Protein AF-A0A931HXS0-F1 (afdb_monomer_lite)

Structure (mmCIF, N/CA/C/O backbone):
data_AF-A0A931HXS0-F1
#
_entry.id   AF-A0A931HXS0-F1
#
loop_
_atom_site.group_PDB
_atom_site.id
_atom_site.type_symbol
_atom_site.label_atom_id
_atom_site.label_alt_id
_atom_site.label_comp_id
_atom_site.label_asym_id
_atom_site.label_entity_id
_atom_site.label_seq_id
_atom_site.pdbx_PDB_ins_code
_atom_site.Cartn_x
_atom_site.Cartn_y
_atom_site.Cartn_z
_atom_site.occupancy
_atom_site.B_iso_or_equiv
_atom_site.auth_seq_id
_atom_site.auth_comp_id
_atom_site.auth_asym_id
_atom_site.auth_atom_id
_atom_site.pdbx_PDB_model_num
ATOM 1 N N . MET A 1 1 ? -19.948 -11.356 34.940 1.00 54.34 1 MET A N 1
ATOM 2 C CA . MET A 1 1 ? -20.025 -9.877 34.794 1.00 54.34 1 MET A CA 1
ATOM 3 C C . MET A 1 1 ? -18.652 -9.194 34.653 1.00 54.34 1 MET A C 1
ATOM 5 O O . MET A 1 1 ? -18.607 -8.087 34.132 1.00 54.34 1 MET A O 1
ATOM 9 N N . ILE A 1 2 ? -17.543 -9.829 35.071 1.00 59.19 2 ILE A N 1
ATOM 10 C CA . ILE A 1 2 ? -16.167 -9.294 34.961 1.00 59.19 2 ILE A CA 1
ATOM 11 C C . ILE A 1 2 ? -15.616 -9.392 33.524 1.00 59.19 2 ILE A C 1
ATOM 13 O O . ILE A 1 2 ? -14.984 -8.448 33.053 1.00 59.19 2 ILE A O 1
ATOM 17 N N . ASP A 1 3 ? -15.947 -10.459 32.789 1.00 67.12 3 ASP A N 1
ATOM 18 C CA . ASP A 1 3 ? -15.434 -10.678 31.425 1.00 67.12 3 ASP A CA 1
ATOM 19 C C . ASP A 1 3 ? -15.854 -9.594 30.430 1.00 67.12 3 ASP A C 1
ATOM 21 O O . ASP A 1 3 ? -15.038 -9.125 29.645 1.00 67.12 3 ASP A O 1
ATOM 25 N N . ASN A 1 4 ? -17.092 -9.098 30.524 1.00 78.06 4 ASN A N 1
ATOM 26 C CA . ASN A 1 4 ? -17.584 -8.065 29.609 1.00 78.06 4 ASN A CA 1
ATOM 27 C C . ASN A 1 4 ? -16.820 -6.734 29.772 1.00 78.06 4 ASN A C 1
ATOM 29 O O . ASN A 1 4 ? -16.496 -6.075 28.787 1.00 78.06 4 ASN A O 1
ATOM 33 N N . LYS A 1 5 ? -16.449 -6.364 31.008 1.00 77.69 5 LYS A N 1
ATOM 34 C CA . LYS A 1 5 ? -15.641 -5.159 31.267 1.00 77.69 5 LYS A CA 1
ATOM 35 C C . LYS A 1 5 ? -14.219 -5.303 30.723 1.00 77.69 5 LYS A C 1
ATOM 37 O O . LYS A 1 5 ? -13.702 -4.356 30.135 1.00 77.69 5 LYS A O 1
ATOM 42 N N . LYS A 1 6 ? -13.602 -6.480 30.882 1.00 87.12 6 LYS A N 1
ATOM 43 C CA . LYS A 1 6 ? -12.261 -6.767 30.350 1.00 87.12 6 LYS A CA 1
ATOM 44 C C . LYS A 1 6 ? -12.246 -6.709 28.820 1.00 87.12 6 LYS A C 1
ATOM 46 O O . LYS A 1 6 ? -11.433 -5.987 28.254 1.00 87.12 6 LYS A O 1
ATOM 51 N N . THR A 1 7 ? -13.203 -7.361 28.160 1.00 87.69 7 THR A N 1
ATOM 52 C CA . THR A 1 7 ? -13.330 -7.330 26.695 1.00 87.69 7 THR A CA 1
ATOM 53 C C . THR A 1 7 ? -13.588 -5.917 26.164 1.00 87.69 7 THR A C 1
ATOM 55 O O . THR A 1 7 ? -13.040 -5.530 25.132 1.00 87.69 7 THR A O 1
ATOM 58 N N . GLN A 1 8 ? -14.399 -5.110 26.856 1.00 88.25 8 GLN A N 1
ATOM 59 C CA . GLN A 1 8 ? -14.605 -3.705 26.489 1.00 88.25 8 GLN A CA 1
ATOM 60 C C . GLN A 1 8 ? -13.316 -2.883 26.615 1.00 88.25 8 GLN A C 1
ATOM 62 O O . GLN A 1 8 ? -13.002 -2.105 25.714 1.00 88.25 8 GLN A O 1
ATOM 67 N N . LEU A 1 9 ? -12.551 -3.079 27.692 1.00 90.81 9 LEU A N 1
ATOM 68 C CA . LEU A 1 9 ? -11.277 -2.393 27.899 1.00 90.81 9 LEU A CA 1
ATOM 69 C C . LEU A 1 9 ? -10.257 -2.756 26.810 1.00 90.81 9 LEU A C 1
ATOM 71 O O . LEU A 1 9 ? -9.619 -1.869 26.250 1.00 90.81 9 LEU A O 1
ATOM 75 N N . GLU A 1 10 ? -10.143 -4.037 26.457 1.00 91.00 10 GLU A N 1
ATOM 76 C CA . GLU A 1 10 ? -9.256 -4.518 25.389 1.00 91.00 10 GLU A CA 1
ATOM 77 C C . GLU A 1 10 ? -9.611 -3.902 24.029 1.00 91.00 10 GLU A C 1
ATOM 79 O O . GLU A 1 10 ? -8.728 -3.427 23.312 1.00 91.00 10 GLU A O 1
ATOM 84 N N . LYS A 1 11 ? -10.907 -3.822 23.699 1.00 88.25 11 LYS A N 1
ATOM 85 C CA . LYS A 1 11 ? -11.382 -3.147 22.481 1.00 88.25 11 LYS A CA 1
ATOM 86 C C . LYS A 1 11 ? -11.016 -1.663 22.469 1.00 88.25 11 LYS A C 1
ATOM 88 O O . LYS A 1 11 ? -10.537 -1.159 21.456 1.00 88.25 11 LYS A O 1
ATOM 93 N N . LEU A 1 12 ? -11.204 -0.961 23.588 1.00 91.00 12 LEU A N 1
ATOM 94 C CA . LEU A 1 12 ? -10.851 0.457 23.702 1.00 91.00 12 LEU A CA 1
ATOM 95 C C . LEU A 1 12 ? -9.342 0.685 23.566 1.00 91.00 12 LEU A C 1
ATOM 97 O O . LEU A 1 12 ? -8.927 1.605 22.859 1.00 91.00 12 LEU A O 1
ATOM 101 N N . LEU A 1 13 ? -8.526 -0.166 24.192 1.00 90.75 13 LEU A N 1
ATOM 102 C CA . LEU A 1 13 ? -7.069 -0.119 24.077 1.00 90.75 13 LEU A CA 1
ATOM 103 C C . LEU A 1 13 ? -6.619 -0.349 22.632 1.00 90.75 13 LEU A C 1
ATOM 105 O O . LEU A 1 13 ? -5.814 0.430 22.124 1.00 90.75 13 LEU A O 1
ATOM 109 N N . LYS A 1 14 ? -7.179 -1.354 21.945 1.00 89.94 14 LYS A N 1
ATOM 110 C CA . LYS A 1 14 ? -6.899 -1.616 20.525 1.00 89.94 14 LYS A CA 1
ATOM 111 C C . LYS A 1 14 ? -7.259 -0.408 19.656 1.00 89.94 14 LYS A C 1
ATOM 113 O O . LYS A 1 14 ? -6.421 0.065 18.896 1.00 89.94 14 LYS A O 1
ATOM 118 N N . ASN A 1 15 ? -8.453 0.156 19.831 1.00 90.31 15 ASN A N 1
ATOM 119 C CA . ASN A 1 15 ? -8.893 1.335 19.080 1.00 90.31 15 ASN A CA 1
ATOM 120 C C . ASN A 1 15 ? -7.996 2.558 19.319 1.00 90.31 15 ASN A C 1
ATOM 122 O O . ASN A 1 15 ? -7.756 3.343 18.402 1.00 90.31 15 ASN A O 1
ATOM 126 N N . ASN A 1 16 ? -7.494 2.736 20.543 1.00 92.31 16 ASN A N 1
ATOM 127 C CA . ASN A 1 16 ? -6.550 3.806 20.849 1.00 92.31 16 ASN A CA 1
ATOM 128 C C . ASN A 1 16 ? -5.205 3.576 20.140 1.00 92.31 16 ASN A C 1
ATOM 130 O O . ASN A 1 16 ? -4.719 4.473 19.453 1.00 92.31 16 ASN A O 1
ATOM 134 N N . LYS A 1 17 ? -4.659 2.356 20.202 1.00 92.69 17 LYS A N 1
ATOM 135 C CA . LYS A 1 17 ? -3.424 1.993 19.489 1.00 92.69 17 LYS A CA 1
ATOM 136 C C . LYS A 1 17 ? -3.531 2.209 17.979 1.00 92.69 17 LYS A C 1
ATOM 138 O O . LYS A 1 17 ? -2.630 2.806 17.405 1.00 92.69 17 LYS A O 1
ATOM 143 N N . VAL A 1 18 ? -4.653 1.841 17.359 1.00 92.69 18 VAL A N 1
ATOM 144 C CA . VAL A 1 18 ? -4.916 2.103 15.931 1.00 92.69 18 VAL A CA 1
ATOM 145 C C . VAL A 1 18 ? -4.894 3.607 15.620 1.00 92.69 18 VAL A C 1
ATOM 147 O O . VAL A 1 18 ? -4.267 4.040 14.654 1.00 92.69 18 VAL A O 1
ATOM 150 N N . LYS A 1 19 ? -5.523 4.440 16.461 1.00 92.88 19 LYS A N 1
ATOM 151 C CA . LYS A 1 19 ? -5.487 5.906 16.295 1.00 92.88 19 LYS A CA 1
ATOM 152 C C . LYS A 1 19 ? -4.071 6.469 16.431 1.00 92.88 19 LYS A C 1
ATOM 154 O O . LYS A 1 19 ? -3.712 7.387 15.693 1.00 92.88 19 LYS A O 1
ATOM 159 N N . LEU A 1 20 ? -3.283 5.947 17.370 1.00 92.06 20 LEU A N 1
ATOM 160 C CA . LEU A 1 20 ? -1.887 6.340 17.560 1.00 92.06 20 LEU A CA 1
ATOM 161 C C . LEU A 1 20 ? -1.020 5.916 16.370 1.00 92.06 20 LEU A C 1
ATOM 163 O O . LEU A 1 20 ? -0.276 6.750 15.861 1.00 92.06 20 LEU A O 1
ATOM 167 N N . ALA A 1 21 ? -1.192 4.689 15.868 1.00 91.31 21 ALA A N 1
ATOM 168 C CA . ALA A 1 21 ? -0.524 4.182 14.672 1.00 91.31 21 ALA A CA 1
ATOM 169 C C . ALA A 1 21 ? -0.787 5.077 13.453 1.00 91.31 21 ALA A C 1
ATOM 171 O O . ALA A 1 21 ? 0.157 5.497 12.790 1.00 91.31 21 ALA A O 1
ATOM 172 N N . LYS A 1 22 ? -2.050 5.470 13.218 1.00 93.12 22 LYS A N 1
ATOM 173 C CA . LYS A 1 22 ? -2.413 6.420 12.152 1.00 93.12 22 LYS A CA 1
ATOM 174 C C . LYS A 1 22 ? -1.667 7.749 12.287 1.00 93.12 22 LYS A C 1
ATOM 176 O O . LYS A 1 22 ? -1.058 8.221 11.332 1.00 93.12 22 LYS A O 1
ATOM 181 N N . ARG A 1 23 ? -1.721 8.372 13.470 1.00 93.06 23 ARG A N 1
ATOM 182 C CA . ARG A 1 23 ? -1.057 9.667 13.718 1.00 93.06 23 ARG A CA 1
ATOM 183 C C . ARG A 1 23 ? 0.449 9.573 13.534 1.00 93.06 23 ARG A C 1
ATOM 185 O O . ARG A 1 23 ? 1.061 10.498 13.011 1.00 93.06 23 ARG A O 1
ATOM 192 N N . GLN A 1 24 ? 1.030 8.468 13.984 1.00 91.25 24 GLN A N 1
ATOM 193 C CA . GLN A 1 24 ? 2.444 8.215 13.828 1.00 91.25 24 GLN A CA 1
ATOM 194 C C . GLN A 1 24 ? 2.826 8.061 12.358 1.00 91.25 24 GLN A C 1
ATOM 196 O O . GLN A 1 24 ? 3.769 8.717 11.938 1.00 91.25 24 GLN A O 1
ATOM 201 N N . LEU A 1 25 ? 2.080 7.266 11.589 1.00 91.50 25 LEU A N 1
ATOM 202 C CA . LEU A 1 25 ? 2.328 7.075 10.164 1.00 91.50 25 LEU A CA 1
ATOM 203 C C . LEU A 1 25 ? 2.305 8.409 9.408 1.00 91.50 25 LEU A C 1
ATOM 205 O O . LEU A 1 25 ? 3.241 8.708 8.679 1.00 91.50 25 LEU A O 1
ATOM 209 N N . ILE A 1 26 ? 1.287 9.245 9.645 1.00 93.44 26 ILE A N 1
ATOM 210 C CA . ILE A 1 26 ? 1.195 10.589 9.047 1.00 93.44 26 ILE A CA 1
ATOM 211 C C . ILE A 1 26 ? 2.432 11.424 9.400 1.00 93.44 26 ILE A C 1
ATOM 213 O O . ILE A 1 26 ? 3.076 11.991 8.524 1.00 93.44 26 ILE A O 1
ATOM 217 N N . ARG A 1 27 ? 2.779 11.494 10.690 1.00 92.19 27 ARG A N 1
ATOM 218 C CA . ARG A 1 27 ? 3.926 12.275 11.166 1.00 92.19 27 ARG A CA 1
ATOM 219 C C . ARG A 1 27 ? 5.240 11.801 10.546 1.00 92.19 27 ARG A C 1
ATOM 221 O O . ARG A 1 27 ? 6.055 12.641 10.180 1.00 92.19 27 ARG A O 1
ATOM 228 N N . ASP A 1 28 ? 5.452 10.493 10.466 1.00 89.88 28 ASP A N 1
ATOM 229 C CA . ASP A 1 28 ? 6.711 9.919 9.992 1.00 89.88 28 ASP A CA 1
ATOM 230 C C . ASP A 1 28 ? 6.827 10.063 8.459 1.00 89.88 28 ASP A C 1
ATOM 232 O O . ASP A 1 28 ? 7.890 10.450 7.974 1.00 89.88 28 ASP A O 1
ATOM 236 N N . LEU A 1 29 ? 5.725 9.909 7.708 1.00 91.25 29 LEU A N 1
ATOM 237 C CA . LEU A 1 29 ? 5.663 10.211 6.268 1.00 91.25 29 LEU A CA 1
ATOM 238 C C . LEU A 1 29 ? 5.994 11.679 5.962 1.00 91.25 29 LEU A C 1
ATOM 240 O O . LEU A 1 29 ? 6.812 11.950 5.081 1.00 91.25 29 LEU A O 1
ATOM 244 N N . ILE A 1 30 ? 5.424 12.620 6.722 1.00 93.00 30 ILE A N 1
ATOM 245 C CA . ILE A 1 30 ? 5.727 14.052 6.577 1.00 93.00 30 ILE A CA 1
ATOM 246 C C . ILE A 1 30 ? 7.199 14.310 6.909 1.00 93.00 30 ILE A C 1
ATOM 248 O O . ILE A 1 30 ? 7.921 14.923 6.130 1.00 93.00 30 ILE A O 1
ATOM 252 N N . LYS A 1 31 ? 7.660 13.827 8.067 1.00 90.38 31 LYS A N 1
ATOM 253 C CA . LYS A 1 31 ? 8.989 14.149 8.596 1.00 90.38 31 LYS A CA 1
ATOM 254 C C . LYS A 1 31 ? 10.126 13.613 7.728 1.00 90.38 31 LYS A C 1
ATOM 256 O O . LYS A 1 31 ? 11.153 14.278 7.623 1.00 90.38 31 LYS A O 1
ATOM 261 N N . TYR A 1 32 ? 9.984 12.405 7.188 1.00 87.69 32 TYR A N 1
ATOM 262 C CA . TYR A 1 32 ? 11.090 11.706 6.530 1.00 87.69 32 TYR A CA 1
ATOM 263 C C . TYR A 1 32 ? 11.001 11.698 5.005 1.00 87.69 32 TYR A C 1
ATOM 265 O O . TYR A 1 32 ? 12.037 11.556 4.365 1.00 87.69 32 TYR A O 1
ATOM 273 N N . HIS A 1 33 ? 9.812 11.885 4.425 1.00 88.12 33 HIS A N 1
ATOM 274 C CA . HIS A 1 33 ? 9.628 11.828 2.970 1.00 88.12 33 HIS A CA 1
ATOM 275 C C . HIS A 1 33 ? 8.862 13.018 2.384 1.00 88.12 33 HIS A C 1
ATOM 277 O O . HIS A 1 33 ? 8.609 13.021 1.178 1.00 88.12 33 HIS A O 1
ATOM 283 N N . ASP A 1 34 ? 8.491 14.015 3.198 1.00 91.38 34 ASP A N 1
ATOM 284 C CA . ASP A 1 34 ? 7.677 15.156 2.755 1.00 91.38 34 ASP A CA 1
ATOM 285 C C . ASP A 1 34 ? 6.396 14.684 2.034 1.00 91.38 34 ASP A C 1
ATOM 287 O O . ASP A 1 34 ? 6.051 15.095 0.920 1.00 91.38 34 ASP A O 1
ATOM 291 N N . ILE A 1 35 ? 5.741 13.691 2.643 1.00 93.25 35 ILE A N 1
ATOM 292 C CA . ILE A 1 35 ? 4.478 13.110 2.187 1.00 93.25 35 ILE A CA 1
ATOM 293 C C . ILE A 1 35 ? 3.401 13.477 3.207 1.00 93.25 35 ILE A C 1
ATOM 295 O O . ILE A 1 35 ? 3.334 12.893 4.289 1.00 93.25 35 ILE A O 1
ATOM 299 N N . ASP A 1 36 ? 2.539 14.432 2.855 1.00 95.06 36 ASP A N 1
ATOM 300 C CA . ASP A 1 36 ? 1.381 14.792 3.673 1.00 95.06 36 ASP A CA 1
ATOM 301 C C . ASP A 1 36 ? 0.130 14.019 3.240 1.00 95.06 36 ASP A C 1
ATOM 303 O O . ASP A 1 36 ? -0.483 14.284 2.207 1.00 95.06 36 ASP A O 1
ATOM 307 N N . VAL A 1 37 ? -0.263 13.058 4.076 1.00 94.94 37 VAL A N 1
ATOM 308 C CA . VAL A 1 37 ? -1.495 12.265 3.928 1.00 94.94 37 VAL A CA 1
ATOM 309 C C . VAL A 1 37 ? -2.515 12.578 5.029 1.00 94.94 37 VAL A C 1
ATOM 311 O O . VAL A 1 37 ? -3.448 11.809 5.259 1.00 94.94 37 VAL A O 1
ATOM 314 N N . SER A 1 38 ? -2.364 13.700 5.739 1.00 94.56 38 SER A N 1
ATOM 315 C CA . SER A 1 38 ? -3.245 14.087 6.850 1.00 94.56 38 SER A CA 1
ATOM 316 C C . SER A 1 38 ? -4.701 14.297 6.423 1.00 94.56 38 SER A C 1
ATOM 318 O O . SER A 1 38 ? -5.614 13.963 7.182 1.00 94.56 38 SER A O 1
ATOM 320 N N . GLY A 1 39 ? -4.914 14.787 5.199 1.00 94.12 39 GLY A N 1
ATOM 321 C CA . GLY A 1 39 ? -6.231 14.969 4.585 1.00 94.12 39 GLY A CA 1
ATOM 322 C C . GLY A 1 39 ? -6.800 13.722 3.900 1.00 94.12 39 GLY A C 1
ATOM 323 O O . GLY A 1 39 ? -7.897 13.795 3.353 1.00 94.12 39 GLY A O 1
ATOM 324 N N . LYS A 1 40 ? -6.077 12.595 3.893 1.00 95.81 40 LYS A N 1
ATOM 325 C CA . LYS A 1 40 ? -6.514 11.365 3.219 1.00 95.81 40 LYS A CA 1
ATOM 326 C C . LYS A 1 40 ? -7.375 10.491 4.119 1.00 95.81 40 LYS A C 1
ATOM 328 O O . LYS A 1 40 ? -7.245 10.471 5.350 1.00 95.81 40 LYS A O 1
ATOM 333 N N . GLU A 1 41 ? -8.249 9.726 3.478 1.00 96.12 41 GLU A N 1
ATOM 334 C CA . GLU A 1 41 ? -9.024 8.692 4.146 1.00 96.12 41 GLU A CA 1
ATOM 335 C C . GLU A 1 41 ? -8.157 7.461 4.406 1.00 96.12 41 GLU A C 1
ATOM 337 O O . GLU A 1 41 ? -7.273 7.112 3.627 1.00 96.12 41 GLU A O 1
ATOM 342 N N . PHE A 1 42 ? -8.407 6.808 5.537 1.00 96.38 42 PHE A N 1
ATOM 343 C CA . PHE A 1 42 ? -7.727 5.576 5.916 1.00 96.38 42 PHE A CA 1
ATOM 344 C C . PHE A 1 42 ? -8.770 4.480 6.017 1.00 96.38 42 PHE A C 1
ATOM 346 O O . PHE A 1 42 ? -9.845 4.702 6.581 1.00 96.38 42 PHE A O 1
ATOM 353 N N . VAL A 1 43 ? -8.428 3.305 5.507 1.00 95.44 43 VAL A N 1
ATOM 354 C CA . VAL A 1 43 ? -9.272 2.117 5.611 1.00 95.44 43 VAL A CA 1
ATOM 355 C C . VAL A 1 43 ? -9.383 1.710 7.081 1.00 95.44 43 VAL A C 1
ATOM 357 O O . VAL A 1 43 ? -8.425 1.849 7.850 1.00 95.44 43 VAL A O 1
ATOM 360 N N . ASP A 1 44 ? -10.556 1.212 7.485 1.00 94.38 44 ASP A N 1
ATOM 361 C CA . ASP A 1 44 ? -10.721 0.626 8.815 1.00 94.38 44 ASP A CA 1
ATOM 362 C C . ASP A 1 44 ? -9.660 -0.455 9.062 1.00 94.38 44 ASP A C 1
ATOM 364 O O . ASP A 1 44 ? -9.328 -1.237 8.171 1.00 94.38 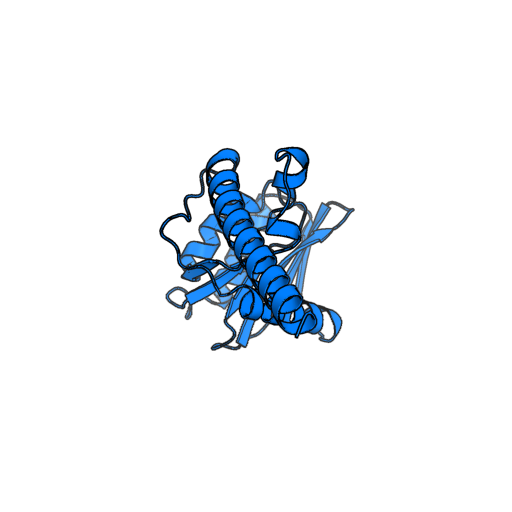44 ASP A O 1
ATOM 368 N N . TYR A 1 45 ? -9.131 -0.507 10.284 1.00 92.94 45 TYR A N 1
ATOM 369 C CA . TYR A 1 45 ? -8.013 -1.383 10.611 1.00 92.94 45 TYR A CA 1
ATOM 370 C C . TYR A 1 45 ? -8.322 -2.857 10.343 1.00 92.94 45 TYR A C 1
ATOM 372 O O . TYR A 1 45 ? -7.466 -3.558 9.809 1.00 92.94 45 TYR A O 1
ATOM 380 N N . GLN A 1 46 ? -9.519 -3.334 10.695 1.00 93.44 46 GLN A N 1
ATOM 381 C CA . GLN A 1 46 ? -9.843 -4.745 10.521 1.00 93.44 46 GLN A CA 1
ATOM 382 C C . GLN A 1 46 ? -9.882 -5.100 9.031 1.00 93.44 46 GLN A C 1
ATOM 384 O O . GLN A 1 46 ? -9.238 -6.056 8.604 1.00 93.44 46 GLN A O 1
ATOM 389 N N . THR A 1 47 ? -10.551 -4.271 8.233 1.00 95.12 47 THR A N 1
ATOM 390 C CA . THR A 1 47 ? -10.600 -4.418 6.775 1.00 95.12 47 THR A CA 1
ATOM 391 C C . THR A 1 47 ? -9.203 -4.337 6.146 1.00 95.12 47 THR A C 1
ATOM 393 O O . THR A 1 47 ? -8.844 -5.168 5.310 1.00 95.12 47 THR A O 1
ATOM 396 N N . SER A 1 48 ? -8.389 -3.375 6.586 1.00 94.88 48 SER A N 1
ATOM 397 C CA . SER A 1 48 ? -7.002 -3.178 6.152 1.00 94.88 48 SER A CA 1
ATOM 398 C C . SER A 1 48 ? -6.134 -4.408 6.442 1.00 94.88 48 SER A C 1
ATOM 400 O O .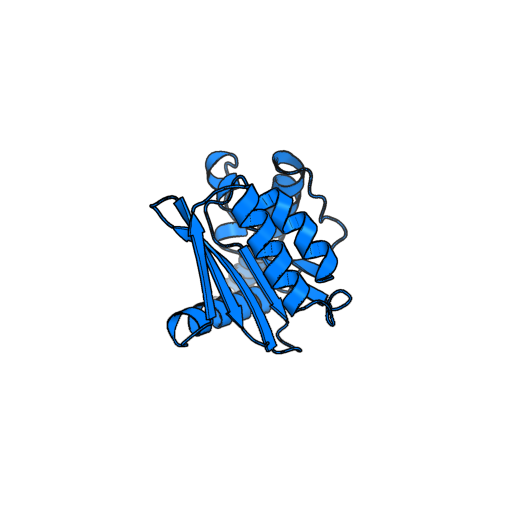 SER A 1 48 ? -5.386 -4.863 5.575 1.00 94.88 48 SER A O 1
ATOM 402 N N . GLU A 1 49 ? -6.252 -4.982 7.641 1.00 94.06 49 GLU A N 1
ATOM 403 C CA . GLU A 1 49 ? -5.519 -6.179 8.057 1.00 94.06 49 GLU A CA 1
ATOM 404 C C . GLU A 1 49 ? -5.945 -7.413 7.245 1.00 94.06 49 GLU A C 1
ATOM 406 O O . GLU A 1 49 ? -5.102 -8.193 6.793 1.00 94.06 49 GLU A O 1
ATOM 411 N N . GLU A 1 50 ? -7.249 -7.592 7.033 1.00 95.62 50 GLU A N 1
ATOM 412 C CA . GLU A 1 50 ? -7.805 -8.709 6.270 1.00 95.62 50 GLU A CA 1
ATOM 413 C C . GLU A 1 50 ? -7.387 -8.670 4.794 1.00 95.62 50 GLU A C 1
ATOM 415 O O . GLU A 1 50 ? -6.980 -9.703 4.255 1.00 95.62 50 GLU A O 1
ATOM 420 N N . VAL A 1 51 ? -7.422 -7.498 4.149 1.00 95.38 51 VAL A N 1
ATOM 421 C CA . VAL A 1 51 ? -6.948 -7.338 2.763 1.00 95.38 51 VAL A CA 1
ATOM 422 C C . VAL A 1 51 ? -5.456 -7.577 2.651 1.00 95.38 51 VAL A C 1
ATOM 424 O O . VAL A 1 51 ? -5.035 -8.357 1.799 1.00 95.38 51 VAL A O 1
ATOM 427 N N . ARG A 1 52 ? -4.648 -7.014 3.554 1.00 94.00 52 ARG A N 1
ATOM 428 C CA . ARG A 1 52 ? -3.199 -7.250 3.546 1.00 94.00 52 ARG A CA 1
ATOM 429 C C . ARG A 1 52 ? -2.876 -8.745 3.642 1.00 94.00 52 ARG A C 1
ATOM 431 O O . ARG A 1 52 ? -2.031 -9.247 2.904 1.00 94.00 52 ARG A O 1
ATOM 438 N N . LYS A 1 53 ? -3.588 -9.494 4.494 1.00 93.81 53 LYS A N 1
ATOM 439 C CA . LYS A 1 53 ? -3.456 -10.962 4.572 1.00 93.81 53 LYS A CA 1
ATOM 440 C C . LYS A 1 53 ? -3.847 -11.650 3.263 1.00 93.81 53 LYS A C 1
ATOM 442 O O . LYS A 1 53 ? -3.171 -12.597 2.866 1.00 93.81 53 LYS A O 1
ATOM 447 N N . ARG A 1 54 ? -4.919 -11.209 2.593 1.00 93.88 54 ARG A N 1
ATOM 448 C CA . ARG A 1 54 ? -5.331 -11.758 1.289 1.00 93.88 54 ARG A CA 1
ATOM 449 C C . ARG A 1 54 ? -4.281 -11.523 0.211 1.00 93.88 54 ARG A C 1
ATOM 451 O O . ARG A 1 54 ? -3.963 -12.477 -0.491 1.00 93.88 54 ARG A O 1
ATOM 458 N N . VAL A 1 55 ? -3.697 -10.327 0.142 1.00 94.31 55 VAL A N 1
ATOM 459 C CA . VAL A 1 55 ? -2.606 -9.999 -0.791 1.00 94.31 55 VAL A CA 1
ATOM 460 C C . VAL A 1 55 ? -1.441 -10.979 -0.631 1.00 94.31 55 VAL A C 1
ATOM 462 O O . VAL A 1 55 ? -1.076 -11.661 -1.584 1.00 94.31 55 VAL A O 1
ATOM 465 N N . TYR A 1 56 ? -0.921 -11.156 0.587 1.00 92.88 56 TYR A N 1
ATOM 466 C CA . TYR A 1 56 ? 0.191 -12.090 0.805 1.00 92.88 56 TYR A CA 1
ATOM 467 C C . TYR A 1 56 ? -0.188 -13.557 0.608 1.00 92.88 56 TYR A C 1
ATOM 469 O O . TYR A 1 56 ? 0.631 -14.356 0.160 1.00 92.88 56 TYR A O 1
ATOM 477 N N . ASN A 1 57 ? -1.425 -13.942 0.928 1.00 92.88 57 ASN A N 1
ATOM 478 C CA . ASN A 1 57 ? -1.904 -15.285 0.616 1.00 92.88 57 ASN A CA 1
ATOM 479 C C . ASN A 1 57 ? -1.964 -15.525 -0.894 1.00 92.88 57 ASN A C 1
ATOM 481 O O . ASN A 1 57 ? -1.693 -16.644 -1.318 1.00 92.88 57 ASN A O 1
ATOM 485 N N . ARG A 1 58 ? -2.301 -14.500 -1.684 1.00 91.19 58 ARG A N 1
ATOM 486 C CA . ARG A 1 58 ? -2.306 -14.558 -3.145 1.00 91.19 58 ARG A CA 1
ATOM 487 C C . ARG A 1 58 ? -0.895 -14.783 -3.677 1.00 91.19 58 ARG A C 1
ATOM 489 O O . ARG A 1 58 ? -0.655 -15.782 -4.344 1.00 91.19 58 ARG A O 1
ATOM 496 N N . ILE A 1 59 ? 0.045 -13.934 -3.259 1.00 90.00 59 ILE A N 1
ATOM 497 C CA . ILE A 1 59 ? 1.472 -14.022 -3.615 1.00 90.00 59 ILE A CA 1
ATOM 498 C C . ILE A 1 59 ? 2.051 -15.407 -3.313 1.00 90.00 59 ILE A C 1
ATOM 500 O O . ILE A 1 59 ? 2.748 -15.986 -4.136 1.00 90.00 59 ILE A O 1
ATOM 504 N N . ARG A 1 60 ? 1.707 -15.992 -2.159 1.00 86.56 60 ARG A N 1
ATOM 505 C CA . ARG A 1 60 ? 2.193 -17.325 -1.762 1.00 86.56 60 ARG A CA 1
ATOM 506 C C . ARG A 1 60 ? 1.591 -18.492 -2.546 1.00 86.56 60 ARG A C 1
ATOM 508 O O . ARG A 1 60 ? 2.169 -19.575 -2.518 1.00 86.56 60 ARG A O 1
ATOM 515 N N . ARG A 1 61 ? 0.391 -18.339 -3.113 1.00 79.12 61 ARG A N 1
ATOM 516 C CA . ARG A 1 61 ? -0.390 -19.451 -3.689 1.00 79.12 61 ARG A CA 1
ATOM 517 C C . ARG A 1 61 ? -0.368 -19.488 -5.213 1.00 79.12 61 ARG A C 1
ATOM 519 O O . ARG A 1 61 ? -0.533 -20.570 -5.770 1.00 79.12 61 ARG A O 1
ATOM 526 N N . ASP A 1 62 ? -0.184 -18.345 -5.864 1.00 64.75 62 ASP A N 1
ATOM 527 C CA . ASP A 1 62 ? -0.426 -18.196 -7.296 1.00 64.75 62 ASP A CA 1
ATOM 528 C C . ASP A 1 62 ? 0.867 -18.194 -8.129 1.00 64.75 62 ASP A C 1
ATOM 530 O O . ASP A 1 62 ? 1.935 -17.787 -7.677 1.00 64.75 62 ASP A O 1
ATOM 534 N N . GLN A 1 63 ? 0.739 -18.551 -9.412 1.00 67.25 63 GLN A N 1
ATOM 535 C CA . GLN A 1 63 ? 1.661 -18.111 -10.466 1.00 67.25 63 GLN A CA 1
ATOM 536 C C . GLN A 1 63 ? 1.413 -16.620 -10.752 1.00 67.25 63 GLN A C 1
ATOM 538 O O . GLN A 1 63 ? 0.896 -16.250 -11.808 1.00 67.25 63 GLN A O 1
ATOM 543 N N . ILE A 1 64 ? 1.696 -15.757 -9.775 1.00 88.81 64 ILE A N 1
ATOM 544 C CA . ILE A 1 64 ? 1.632 -14.311 -9.976 1.00 88.81 64 ILE A CA 1
ATOM 545 C C . ILE A 1 64 ? 2.743 -13.895 -10.938 1.00 88.81 64 ILE A C 1
ATOM 547 O O . ILE A 1 64 ? 3.866 -14.400 -10.890 1.00 88.81 64 ILE A O 1
ATOM 551 N N . LYS A 1 65 ? 2.409 -12.974 -11.846 1.00 91.75 65 LYS A N 1
ATOM 552 C CA . LYS A 1 65 ? 3.405 -12.362 -12.718 1.00 91.75 65 LYS A CA 1
ATOM 553 C C . LYS A 1 65 ? 4.342 -11.528 -11.849 1.00 91.75 65 LYS A C 1
ATOM 555 O O . LYS A 1 65 ? 3.881 -10.744 -11.021 1.00 91.75 65 LYS A O 1
ATOM 560 N N . ALA A 1 66 ? 5.640 -11.691 -12.065 1.00 93.56 66 ALA A N 1
ATOM 561 C CA . ALA A 1 66 ? 6.662 -10.963 -11.336 1.00 93.56 66 ALA A CA 1
ATOM 562 C C . ALA A 1 66 ? 7.659 -10.322 -12.304 1.00 93.56 66 ALA A C 1
ATOM 564 O O . ALA A 1 66 ? 8.038 -10.926 -13.310 1.00 93.56 66 ALA A O 1
ATOM 565 N N . ILE A 1 67 ? 8.083 -9.101 -11.995 1.00 93.62 67 ILE A N 1
ATOM 566 C CA . ILE A 1 67 ? 9.273 -8.480 -12.580 1.00 93.62 67 ILE A CA 1
ATOM 567 C C . ILE A 1 67 ? 10.321 -8.452 -11.484 1.00 93.62 67 ILE A C 1
ATOM 569 O O . ILE A 1 67 ? 10.079 -7.872 -10.430 1.00 93.62 67 ILE A O 1
ATOM 573 N N . GLN A 1 68 ? 11.473 -9.062 -11.736 1.00 93.00 68 GLN A N 1
ATOM 574 C CA . GLN A 1 68 ? 12.614 -8.989 -10.837 1.00 93.00 68 GLN A CA 1
ATOM 575 C C . GLN A 1 68 ? 13.726 -8.191 -11.511 1.00 93.00 68 GLN A C 1
ATOM 577 O O . GLN A 1 68 ? 14.065 -8.431 -12.672 1.00 93.00 68 GLN A O 1
ATOM 582 N N . SER A 1 69 ? 14.294 -7.236 -10.787 1.00 91.56 69 SER A N 1
ATOM 583 C CA . SER A 1 69 ? 15.387 -6.402 -11.277 1.00 91.56 69 SER A CA 1
ATOM 584 C C . SER A 1 69 ? 16.343 -6.035 -10.151 1.00 91.56 69 SER A C 1
ATOM 586 O O . SER A 1 69 ? 15.918 -5.985 -8.998 1.00 91.56 69 SER A O 1
ATOM 588 N N . PRO A 1 70 ? 17.610 -5.712 -10.450 1.00 89.75 70 PRO A N 1
ATOM 589 C CA . PRO A 1 70 ? 18.483 -5.078 -9.470 1.00 89.75 70 PRO A CA 1
ATOM 590 C C . PRO A 1 70 ? 17.844 -3.803 -8.903 1.00 89.75 70 PRO A C 1
ATOM 592 O O . PRO A 1 70 ? 17.098 -3.114 -9.607 1.00 89.75 70 PRO A O 1
ATOM 595 N N . TYR A 1 71 ? 18.163 -3.469 -7.653 1.00 85.19 71 TYR A N 1
ATOM 596 C CA . TYR A 1 71 ? 17.796 -2.207 -7.008 1.00 85.19 71 TYR A CA 1
ATOM 597 C C . TYR A 1 71 ? 18.636 -1.064 -7.601 1.00 85.19 71 TYR A C 1
ATOM 599 O O . TYR A 1 71 ? 19.583 -0.552 -7.008 1.00 85.19 71 TYR A O 1
ATOM 607 N N . ASP A 1 72 ? 18.305 -0.703 -8.835 1.00 88.75 72 ASP A N 1
ATOM 608 C CA . ASP A 1 72 ? 18.824 0.446 -9.566 1.00 88.75 72 ASP A CA 1
ATOM 609 C C . ASP A 1 72 ? 17.682 1.438 -9.782 1.00 88.75 72 ASP A C 1
ATOM 611 O O . ASP A 1 72 ? 16.620 1.072 -10.282 1.00 88.75 72 ASP A O 1
ATOM 615 N N . VAL A 1 73 ? 17.907 2.707 -9.436 1.00 88.62 73 VAL A N 1
ATOM 616 C CA . VAL A 1 73 ? 16.865 3.747 -9.449 1.00 88.62 73 VAL A CA 1
ATOM 617 C C . VAL A 1 73 ? 16.216 3.878 -10.826 1.00 88.62 73 VAL A C 1
ATOM 619 O O . VAL A 1 73 ? 14.995 3.983 -10.923 1.00 88.62 73 VAL A O 1
ATOM 622 N N . LYS A 1 74 ? 17.009 3.850 -11.903 1.00 92.31 74 LYS A N 1
ATOM 623 C CA . LYS A 1 74 ? 16.489 4.020 -13.265 1.00 92.31 74 LYS A CA 1
ATOM 624 C C . LYS A 1 74 ? 15.621 2.832 -13.679 1.00 92.31 74 LYS A C 1
ATOM 626 O O . LYS A 1 74 ? 14.535 3.024 -14.222 1.00 92.31 74 LYS A O 1
ATOM 631 N N . THR A 1 75 ? 16.096 1.620 -13.413 1.00 92.19 75 THR A N 1
ATOM 632 C CA . THR A 1 75 ? 15.370 0.377 -13.696 1.00 92.19 75 THR A CA 1
ATOM 633 C C . THR A 1 75 ? 14.083 0.301 -12.880 1.00 92.19 75 THR A C 1
ATOM 635 O O . THR A 1 75 ? 13.032 -0.045 -13.410 1.00 92.19 75 THR A O 1
ATOM 638 N N . LEU A 1 76 ? 14.140 0.708 -11.613 1.00 90.94 76 LEU A N 1
ATOM 639 C CA . LEU A 1 76 ? 12.997 0.723 -10.711 1.00 90.94 76 LEU A CA 1
ATOM 640 C C . LEU A 1 76 ? 11.910 1.701 -11.167 1.00 90.94 76 LEU A C 1
ATOM 642 O O . LEU A 1 76 ? 10.749 1.309 -11.257 1.00 90.94 76 LEU A O 1
ATOM 646 N N . ILE A 1 77 ? 12.288 2.932 -11.536 1.00 93.56 77 ILE A N 1
ATOM 647 C CA . ILE A 1 77 ? 11.362 3.909 -12.133 1.00 93.56 77 ILE A CA 1
ATOM 648 C C . ILE A 1 77 ? 10.707 3.316 -13.380 1.00 93.56 77 ILE A C 1
ATOM 650 O O . ILE A 1 77 ? 9.484 3.321 -13.475 1.00 93.56 77 ILE A O 1
ATOM 654 N N . SER A 1 78 ? 11.498 2.747 -14.295 1.00 94.81 78 SER A N 1
ATOM 655 C CA . SER A 1 78 ? 10.976 2.152 -15.530 1.00 94.81 78 SER A CA 1
ATOM 656 C C . SER A 1 78 ? 10.001 1.002 -15.264 1.00 94.81 78 SER A C 1
ATOM 658 O O . SER A 1 78 ? 9.004 0.868 -15.970 1.00 94.81 78 SER A O 1
ATOM 660 N N . ASN A 1 79 ? 10.270 0.168 -14.258 1.00 94.38 79 ASN A N 1
ATOM 661 C CA . ASN A 1 79 ? 9.396 -0.944 -13.898 1.00 94.38 79 ASN A CA 1
ATOM 662 C C . ASN A 1 79 ? 8.097 -0.460 -13.240 1.00 94.38 79 ASN A C 1
ATOM 664 O O . ASN A 1 79 ? 7.031 -1.005 -13.516 1.00 94.38 79 ASN A O 1
ATOM 668 N N . ILE A 1 80 ? 8.161 0.583 -12.410 1.00 94.50 80 ILE A N 1
ATOM 669 C CA . ILE A 1 80 ? 6.967 1.229 -11.854 1.00 94.50 80 ILE A CA 1
ATOM 670 C C . ILE A 1 80 ? 6.145 1.848 -12.982 1.00 94.50 80 ILE A C 1
ATOM 672 O O . ILE A 1 80 ? 4.949 1.598 -13.066 1.00 94.50 80 ILE A O 1
ATOM 676 N N . GLU A 1 81 ? 6.764 2.606 -13.886 1.00 95.38 81 GLU A N 1
ATOM 677 C CA . GLU A 1 81 ? 6.082 3.179 -15.050 1.00 95.38 81 GLU A CA 1
ATOM 678 C C . GLU A 1 81 ? 5.382 2.109 -15.883 1.00 95.38 81 GLU A C 1
ATOM 680 O O . GLU A 1 81 ? 4.197 2.261 -16.169 1.00 95.38 81 GLU A O 1
ATOM 685 N N . PHE A 1 82 ? 6.065 0.998 -16.165 1.00 95.19 82 PHE A N 1
ATOM 686 C CA . PHE A 1 82 ? 5.478 -0.146 -16.855 1.00 95.19 82 PHE A CA 1
ATOM 687 C C . PHE A 1 82 ? 4.217 -0.664 -16.147 1.00 95.19 82 PHE A C 1
ATOM 689 O O . PHE A 1 82 ? 3.186 -0.853 -16.785 1.00 95.19 82 PHE A O 1
ATOM 696 N N . ILE A 1 83 ? 4.260 -0.854 -14.825 1.00 95.69 83 ILE A N 1
ATOM 697 C CA . ILE A 1 83 ? 3.103 -1.324 -14.047 1.00 95.69 83 ILE A CA 1
ATOM 698 C C . ILE A 1 83 ? 1.942 -0.329 -14.107 1.00 95.69 83 ILE A C 1
ATOM 700 O O . ILE A 1 83 ? 0.792 -0.732 -14.271 1.00 95.69 83 ILE A O 1
ATOM 704 N N . PHE A 1 84 ? 2.225 0.968 -14.009 1.00 95.62 84 PHE A N 1
ATOM 705 C CA . PHE A 1 84 ? 1.194 1.999 -14.113 1.00 95.62 84 PHE A CA 1
ATOM 706 C C . PHE A 1 84 ? 0.598 2.098 -15.518 1.00 95.62 84 PHE A C 1
ATOM 708 O O . PHE A 1 84 ? -0.612 2.273 -15.640 1.00 95.62 84 PHE A O 1
ATOM 715 N N . ASP A 1 85 ? 1.398 1.902 -16.566 1.00 95.62 85 ASP A N 1
ATOM 716 C CA . ASP A 1 85 ? 0.905 1.837 -17.943 1.00 95.62 85 ASP A CA 1
ATOM 717 C C . ASP A 1 85 ? -0.043 0.645 -18.155 1.00 95.62 85 ASP A C 1
ATOM 719 O O . ASP A 1 85 ? -1.059 0.784 -18.840 1.00 95.62 85 ASP A O 1
ATOM 723 N N . MET A 1 86 ? 0.212 -0.501 -17.511 1.00 93.81 86 MET A N 1
ATOM 724 C CA . MET A 1 86 ? -0.701 -1.654 -17.549 1.00 93.81 86 MET A CA 1
ATOM 725 C C . MET A 1 86 ? -2.068 -1.343 -16.920 1.00 93.81 86 MET A C 1
ATOM 727 O O . MET A 1 86 ? -3.087 -1.864 -17.370 1.00 93.81 86 MET A O 1
ATOM 731 N N . TYR A 1 87 ? -2.109 -0.469 -15.911 1.00 94.25 87 TYR A N 1
ATOM 732 C CA . TYR A 1 87 ? -3.335 -0.063 -15.216 1.00 94.25 87 TYR A CA 1
ATOM 733 C C . TYR A 1 87 ? -3.838 1.327 -15.618 1.00 94.25 87 TYR A C 1
ATOM 735 O O . TYR A 1 87 ? -4.673 1.902 -14.921 1.00 94.25 87 TYR A O 1
ATOM 743 N N . LYS A 1 88 ? -3.383 1.869 -16.751 1.00 93.88 88 LYS A N 1
ATOM 744 C CA . LYS A 1 88 ? -3.647 3.256 -17.162 1.00 93.88 88 LYS A CA 1
ATOM 745 C C . LYS A 1 88 ? -5.132 3.622 -17.235 1.00 93.88 88 LYS A C 1
ATOM 747 O O . LYS A 1 88 ? -5.531 4.737 -16.920 1.00 93.88 88 LYS A O 1
ATOM 752 N N . HIS A 1 89 ? -5.982 2.666 -17.605 1.00 94.06 89 HIS A N 1
ATOM 753 C CA . HIS A 1 89 ? -7.436 2.859 -17.648 1.00 94.06 89 HIS A CA 1
ATOM 754 C C . HIS A 1 89 ? -8.092 3.014 -16.265 1.00 94.06 89 HIS A C 1
ATOM 756 O O . HIS A 1 89 ? -9.268 3.364 -16.191 1.00 94.06 89 HIS A O 1
ATOM 762 N N . ASN A 1 90 ? -7.340 2.773 -15.188 1.00 94.19 90 ASN A N 1
ATOM 763 C CA . ASN A 1 90 ? -7.784 2.846 -13.801 1.00 94.19 90 ASN A CA 1
ATOM 764 C C . ASN A 1 90 ? -7.114 3.993 -13.017 1.00 94.19 90 ASN A C 1
ATOM 766 O O . ASN A 1 90 ? -7.202 4.012 -11.792 1.00 94.19 90 ASN A O 1
ATOM 770 N N . GLU A 1 91 ? -6.432 4.939 -13.676 1.00 93.81 91 GLU A N 1
ATOM 771 C CA . GLU A 1 91 ? -5.686 6.031 -13.017 1.00 93.81 91 GLU A CA 1
ATOM 772 C C . GLU A 1 91 ? -6.533 6.886 -12.056 1.00 93.81 91 GLU A C 1
ATOM 774 O O . GLU A 1 91 ? -6.018 7.376 -11.046 1.00 93.81 91 GLU A O 1
ATOM 779 N N . ASP A 1 92 ? -7.825 7.052 -12.355 1.00 95.00 92 ASP A N 1
ATOM 780 C CA . ASP 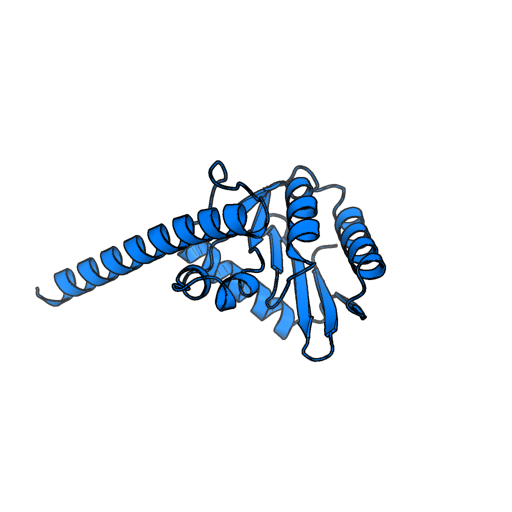A 1 92 ? -8.797 7.809 -11.558 1.00 95.00 92 ASP A CA 1
ATOM 781 C C . ASP A 1 92 ? -9.426 6.985 -10.422 1.00 95.00 92 ASP A C 1
ATOM 783 O O . ASP A 1 92 ? -10.131 7.530 -9.567 1.00 95.00 92 ASP A O 1
ATOM 787 N N . LYS A 1 93 ? -9.201 5.666 -10.408 1.00 96.19 93 LYS A N 1
ATOM 788 C CA . LYS A 1 93 ? -9.832 4.747 -9.461 1.00 96.19 93 LYS A CA 1
ATOM 789 C C . LYS A 1 93 ? -9.146 4.803 -8.111 1.00 96.19 93 LYS A C 1
ATOM 791 O O . LYS A 1 93 ? -7.928 4.942 -8.006 1.00 96.19 93 LYS A O 1
ATOM 796 N N . VAL A 1 94 ? -9.956 4.668 -7.067 1.00 96.81 94 VAL A N 1
ATOM 797 C CA . VAL A 1 94 ? -9.465 4.597 -5.694 1.00 96.81 94 VAL A CA 1
ATOM 798 C C . VAL A 1 94 ? -8.844 3.225 -5.458 1.00 96.81 94 VAL A C 1
ATOM 800 O O . VAL A 1 94 ? -9.438 2.188 -5.758 1.00 96.81 94 VAL A O 1
ATOM 803 N N . VAL A 1 95 ? -7.647 3.238 -4.891 1.00 97.75 95 VAL A N 1
ATOM 804 C CA . VAL A 1 95 ? -6.893 2.064 -4.463 1.00 97.75 95 VAL A CA 1
ATOM 805 C C . VAL A 1 95 ? -6.555 2.182 -2.986 1.00 97.75 95 VAL A C 1
ATOM 807 O O . VAL A 1 95 ? -6.601 3.262 -2.390 1.00 97.75 95 VAL A O 1
ATOM 810 N N . TRP A 1 96 ? -6.219 1.049 -2.387 1.00 98.12 96 TRP A N 1
ATOM 811 C CA . TRP A 1 96 ? -5.716 0.971 -1.027 1.00 98.12 96 TRP A CA 1
ATOM 812 C C . TRP A 1 96 ? -4.204 0.853 -1.077 1.00 98.12 96 TRP A C 1
ATOM 814 O O . TRP A 1 96 ? -3.650 -0.132 -1.570 1.00 98.12 96 TRP A O 1
ATOM 824 N N . PHE A 1 97 ? -3.556 1.899 -0.584 1.00 97.50 97 PHE A N 1
ATOM 825 C CA . PHE A 1 97 ? -2.117 2.061 -0.580 1.00 97.50 97 PHE A CA 1
ATOM 826 C C . PHE A 1 97 ? -1.557 1.761 0.809 1.00 97.50 97 PHE A C 1
ATOM 828 O O . PHE A 1 97 ? -1.875 2.457 1.776 1.00 97.50 97 PHE A O 1
ATOM 835 N N . TYR A 1 98 ? -0.710 0.743 0.911 1.00 95.12 98 TYR A N 1
ATOM 836 C CA . TYR A 1 98 ? 0.062 0.449 2.111 1.00 95.12 98 TYR A CA 1
ATOM 837 C C . TYR A 1 98 ? 1.493 0.944 1.879 1.00 95.12 98 TYR A C 1
ATOM 839 O O . TYR A 1 98 ? 2.215 0.327 1.090 1.00 95.12 98 TYR 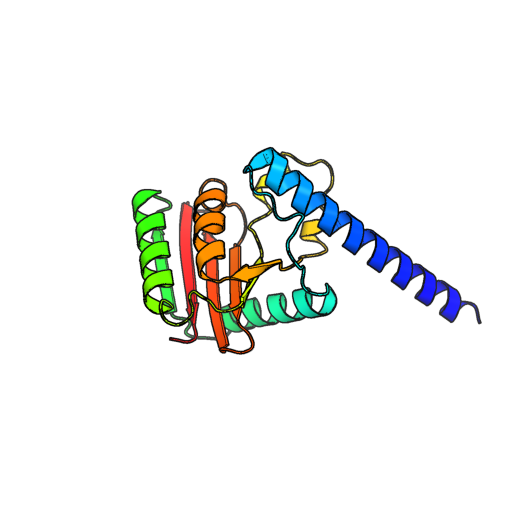A O 1
ATOM 847 N N . PRO A 1 99 ? 1.910 2.050 2.520 1.00 92.19 99 PRO A N 1
ATOM 848 C CA . PRO A 1 99 ? 3.270 2.550 2.369 1.00 92.19 99 PRO A CA 1
ATOM 849 C C . PRO A 1 99 ? 4.285 1.544 2.921 1.00 92.19 99 PRO A C 1
ATOM 851 O O . PRO A 1 99 ? 4.005 0.861 3.905 1.00 92.19 99 PRO A O 1
ATOM 854 N N . SER A 1 100 ? 5.484 1.525 2.336 1.00 85.25 100 SER A N 1
ATOM 855 C CA . SER A 1 100 ? 6.666 0.956 2.993 1.00 85.25 100 SER A CA 1
ATOM 856 C C . SER A 1 100 ? 6.979 1.816 4.217 1.00 85.25 100 SER A C 1
ATOM 858 O O . SER A 1 100 ? 7.147 3.034 4.100 1.00 85.25 100 SER A O 1
ATOM 860 N N . THR A 1 101 ? 7.017 1.207 5.398 1.00 73.62 101 THR A N 1
ATOM 861 C CA . THR A 1 101 ? 7.141 1.920 6.678 1.00 73.62 101 THR A CA 1
ATOM 862 C C . THR A 1 101 ? 8.336 1.475 7.508 1.00 73.62 101 THR A C 1
ATOM 864 O O . THR A 1 101 ? 8.644 2.089 8.528 1.00 73.62 101 THR A O 1
ATOM 867 N N . TYR A 1 102 ? 9.061 0.442 7.094 1.00 68.81 102 TYR A N 1
ATOM 868 C CA . TYR A 1 102 ? 10.170 -0.094 7.874 1.00 68.81 102 TYR A CA 1
ATOM 869 C C . TYR A 1 102 ? 11.404 0.813 7.844 1.00 68.81 102 TYR A C 1
ATOM 871 O O . TYR A 1 102 ? 12.157 0.836 8.815 1.00 68.81 102 TYR A O 1
ATOM 879 N N . GLY A 1 103 ? 11.564 1.672 6.830 1.00 59.78 103 GLY A N 1
ATOM 880 C CA . GLY A 1 103 ? 12.581 2.737 6.842 1.00 59.78 103 GLY A CA 1
ATOM 881 C C . GLY A 1 103 ? 12.467 3.677 8.058 1.00 59.78 103 GLY A C 1
ATOM 882 O O . GLY A 1 103 ? 13.464 4.212 8.552 1.00 59.78 103 GLY A O 1
ATOM 883 N N . PHE A 1 104 ? 11.268 3.806 8.639 1.00 60.72 104 PHE A N 1
ATOM 884 C CA . PHE A 1 104 ? 11.039 4.549 9.880 1.00 60.72 104 PHE A CA 1
ATOM 885 C C . PHE A 1 104 ? 11.493 3.795 11.131 1.00 60.72 104 PHE A C 1
ATOM 887 O O . PHE A 1 104 ? 11.728 4.431 12.158 1.00 60.72 104 PHE A O 1
ATOM 894 N N . ARG A 1 105 ? 11.654 2.466 11.070 1.00 58.38 105 ARG A N 1
ATOM 895 C CA . ARG A 1 105 ? 12.015 1.608 12.211 1.00 58.38 105 ARG A CA 1
ATOM 896 C C . ARG A 1 105 ? 13.316 2.051 12.876 1.00 58.38 105 ARG A C 1
ATOM 898 O O . ARG A 1 105 ? 13.432 2.012 14.096 1.00 58.38 105 ARG A O 1
ATOM 905 N N . ILE A 1 106 ? 14.280 2.494 12.072 1.00 61.22 106 ILE A N 1
ATOM 906 C CA . ILE A 1 106 ? 15.594 2.960 12.537 1.00 61.22 106 ILE A CA 1
ATOM 907 C C . ILE A 1 106 ? 15.507 4.394 13.097 1.00 61.22 106 ILE A C 1
ATOM 909 O O . ILE A 1 106 ? 16.325 4.795 13.921 1.00 61.22 106 ILE A O 1
ATOM 913 N N . ARG A 1 107 ? 14.506 5.175 12.669 1.00 64.31 107 ARG A N 1
ATOM 914 C CA . ARG A 1 107 ? 14.397 6.623 12.917 1.00 64.31 107 ARG A CA 1
ATOM 915 C C . ARG A 1 107 ? 13.293 7.004 13.923 1.00 64.31 107 ARG A C 1
ATOM 917 O O . ARG A 1 107 ? 13.225 8.162 14.335 1.00 64.31 107 ARG A O 1
ATOM 924 N N . SER A 1 108 ? 12.418 6.077 14.314 1.00 64.75 108 SER A N 1
ATOM 925 C CA . SER A 1 108 ? 11.244 6.308 15.171 1.00 64.75 108 SER A CA 1
ATOM 926 C C . SER A 1 108 ? 11.298 5.405 16.408 1.00 64.75 108 SER A C 1
ATOM 928 O O . SER A 1 108 ? 11.561 4.209 16.303 1.00 64.75 108 SER A O 1
ATOM 930 N N . SER A 1 109 ? 11.069 5.974 17.597 1.00 62.31 109 SER A N 1
ATOM 931 C CA . SER A 1 109 ? 11.159 5.260 18.885 1.00 62.31 109 SER A CA 1
ATOM 932 C C . SER A 1 109 ? 9.958 4.358 19.182 1.00 62.31 109 SER A C 1
ATOM 934 O O . SER A 1 109 ? 10.001 3.569 20.119 1.00 62.31 109 SER A O 1
ATOM 936 N N . ASP A 1 110 ? 8.880 4.513 18.417 1.00 66.94 110 ASP A N 1
ATOM 937 C CA . ASP A 1 110 ? 7.626 3.774 18.547 1.00 66.94 110 ASP A CA 1
ATOM 938 C C . ASP A 1 110 ? 7.299 3.168 17.170 1.00 66.94 110 ASP A C 1
ATOM 940 O O . ASP A 1 110 ? 7.717 3.718 16.152 1.00 66.94 110 ASP A O 1
ATOM 944 N N . GLN A 1 111 ? 6.627 2.022 17.089 1.00 72.12 111 GLN A N 1
ATOM 945 C CA . GLN A 1 111 ? 6.464 1.275 15.820 1.00 72.12 111 GLN A CA 1
ATOM 946 C C . GLN A 1 111 ? 5.035 0.762 15.639 1.00 72.12 111 GLN A C 1
ATOM 948 O O . GLN A 1 111 ? 4.791 -0.274 15.023 1.00 72.12 111 GLN A O 1
ATOM 953 N N . LEU A 1 112 ? 4.063 1.497 16.182 1.00 79.50 112 LEU A N 1
ATOM 954 C CA . LEU A 1 112 ? 2.678 1.042 16.245 1.00 79.50 112 LEU A CA 1
ATOM 955 C C . LEU A 1 112 ? 2.095 0.759 14.852 1.00 79.50 112 LEU A C 1
ATOM 957 O O . LEU A 1 112 ? 1.324 -0.178 14.709 1.00 79.50 112 LEU A O 1
ATOM 961 N N . TYR A 1 113 ? 2.481 1.479 13.797 1.00 72.75 113 TYR A N 1
ATOM 962 C CA . TYR A 1 113 ? 1.997 1.184 12.437 1.00 72.75 113 TYR A CA 1
ATOM 963 C C . TYR A 1 113 ? 2.480 -0.170 11.874 1.00 72.75 113 TYR A C 1
ATOM 965 O O . TYR A 1 113 ? 1.818 -0.705 10.988 1.00 72.75 113 TYR A O 1
ATOM 973 N N . LEU A 1 114 ? 3.564 -0.767 12.395 1.00 75.69 114 LEU A N 1
ATOM 974 C CA . LEU A 1 114 ? 3.991 -2.120 12.000 1.00 75.69 114 LEU A CA 1
ATOM 975 C C . LEU A 1 114 ? 3.056 -3.191 12.579 1.00 75.69 114 LEU A C 1
ATOM 977 O O . LEU A 1 114 ? 2.723 -4.162 11.901 1.00 75.69 114 LEU A O 1
ATOM 981 N N . GLU A 1 115 ? 2.603 -2.994 13.819 1.00 82.44 115 GLU A N 1
ATOM 982 C CA . GLU A 1 115 ? 1.616 -3.861 14.479 1.00 82.44 115 GLU A CA 1
ATOM 983 C C . GLU A 1 115 ? 0.190 -3.614 13.965 1.00 82.44 115 GLU A C 1
ATOM 985 O O . GLU A 1 115 ? -0.650 -4.518 13.954 1.00 82.44 115 GLU A O 1
ATOM 990 N N . TYR A 1 116 ? -0.084 -2.382 13.533 1.00 85.88 116 TYR A N 1
ATOM 991 C CA . TYR A 1 116 ? -1.385 -1.936 13.054 1.00 85.88 116 TYR A CA 1
ATOM 992 C C . TYR A 1 116 ? -1.269 -1.374 11.628 1.00 85.88 116 TYR A C 1
ATOM 994 O O . TYR A 1 116 ? -1.329 -0.154 11.463 1.00 85.88 116 TYR A O 1
ATOM 1002 N N . PRO A 1 117 ? -1.097 -2.224 10.594 1.00 85.69 117 PRO A N 1
ATOM 1003 C CA . PRO A 1 117 ? -0.974 -1.754 9.218 1.00 85.69 117 PRO A CA 1
ATOM 1004 C C . PRO A 1 117 ? -2.263 -1.104 8.724 1.00 85.69 117 PRO A C 1
ATOM 1006 O O . PRO A 1 117 ? -3.347 -1.694 8.778 1.00 85.69 117 PRO A O 1
ATOM 1009 N N . LEU A 1 118 ? -2.128 0.112 8.206 1.00 92.31 118 LEU A N 1
ATOM 1010 C CA . LEU A 1 118 ? -3.240 0.936 7.755 1.00 92.31 118 LEU A CA 1
ATOM 1011 C C . LEU A 1 118 ? -3.051 1.316 6.292 1.00 92.31 118 LEU A C 1
ATOM 1013 O O . LEU A 1 118 ? -2.076 1.983 5.949 1.00 92.31 118 LEU A O 1
ATOM 1017 N N . ALA A 1 119 ? -4.008 0.923 5.457 1.00 96.19 119 ALA A N 1
ATOM 1018 C CA . ALA A 1 119 ? -4.105 1.423 4.097 1.00 96.19 119 ALA A CA 1
ATOM 1019 C C . ALA A 1 119 ? -4.636 2.858 4.059 1.00 96.19 119 ALA A C 1
ATOM 1021 O O . ALA A 1 119 ? -5.536 3.239 4.817 1.00 96.19 119 ALA A O 1
ATOM 1022 N N . ILE A 1 120 ? -4.103 3.620 3.113 1.00 96.94 120 ILE A N 1
ATOM 1023 C CA . ILE A 1 120 ? -4.562 4.949 2.734 1.00 96.94 120 ILE A CA 1
ATOM 1024 C C . ILE A 1 120 ? -5.404 4.796 1.466 1.00 96.94 120 ILE A C 1
ATOM 1026 O O . ILE A 1 120 ? -4.965 4.163 0.505 1.00 96.94 120 ILE A O 1
ATOM 1030 N N . SER A 1 121 ? -6.607 5.361 1.464 1.00 97.44 121 SER A N 1
ATOM 1031 C CA . SER A 1 121 ? -7.461 5.418 0.278 1.00 97.44 121 SER A CA 1
ATOM 1032 C C . SER A 1 121 ? -7.067 6.628 -0.560 1.00 97.44 121 SER A C 1
ATOM 1034 O O . SER A 1 121 ? -7.162 7.768 -0.097 1.00 97.44 121 SER A O 1
ATOM 1036 N N . LEU A 1 122 ? -6.614 6.388 -1.786 1.00 97.19 122 LEU A N 1
ATOM 1037 C CA . LEU A 1 122 ? -6.165 7.433 -2.707 1.00 97.19 122 LEU A CA 1
ATOM 1038 C C . LEU A 1 122 ? -6.299 6.981 -4.163 1.00 97.19 122 LEU A C 1
ATOM 1040 O O . LEU A 1 122 ? -6.543 5.805 -4.426 1.00 97.19 122 LEU A O 1
ATOM 1044 N N . GLN A 1 123 ? -6.202 7.914 -5.108 1.00 96.94 123 GLN A N 1
ATOM 1045 C CA . GLN A 1 123 ? -6.278 7.580 -6.533 1.00 96.94 123 GLN A CA 1
ATOM 1046 C C . GLN A 1 123 ? -5.048 6.780 -6.961 1.00 96.94 123 GLN A C 1
ATOM 1048 O O . GLN A 1 123 ? -3.946 7.033 -6.475 1.00 96.94 123 GLN A O 1
ATOM 1053 N N . LEU A 1 124 ? -5.215 5.847 -7.900 1.00 96.50 124 LEU A N 1
ATOM 1054 C CA . LEU A 1 124 ? -4.098 5.066 -8.422 1.00 96.50 124 LEU A CA 1
ATOM 1055 C C . LEU A 1 124 ? -2.980 5.991 -8.915 1.00 96.50 124 LEU A C 1
ATOM 1057 O O . LEU A 1 124 ? -1.846 5.835 -8.476 1.00 96.50 124 LEU A O 1
ATOM 1061 N N . SER A 1 125 ? -3.296 7.000 -9.729 1.00 95.06 125 SER A N 1
ATOM 1062 C CA . SER A 1 125 ? -2.312 7.980 -10.217 1.00 95.06 125 SER A CA 1
ATOM 1063 C C . SER A 1 125 ? -1.496 8.637 -9.094 1.00 95.06 125 SER A C 1
ATOM 1065 O O . SER A 1 125 ? -0.273 8.685 -9.175 1.00 95.06 125 SER A O 1
ATOM 1067 N N . GLU A 1 126 ? -2.145 9.044 -8.003 1.00 95.88 126 GLU A N 1
ATOM 1068 C CA . GLU A 1 126 ? -1.483 9.624 -6.830 1.00 95.88 126 GLU A CA 1
ATOM 1069 C C . GLU A 1 126 ? -0.546 8.628 -6.127 1.00 95.88 126 GLU A C 1
ATOM 1071 O O . GLU A 1 126 ? 0.515 9.011 -5.630 1.00 95.88 126 GLU A O 1
ATOM 1076 N N . SER A 1 127 ? -0.890 7.335 -6.113 1.00 96.12 127 SER A N 1
ATOM 1077 C CA . SER A 1 127 ? -0.026 6.312 -5.512 1.00 96.12 127 SER A CA 1
ATOM 1078 C C . SER A 1 127 ? 1.336 6.227 -6.204 1.00 96.12 127 SER A C 1
ATOM 1080 O O . SER A 1 127 ? 2.330 5.956 -5.534 1.00 96.12 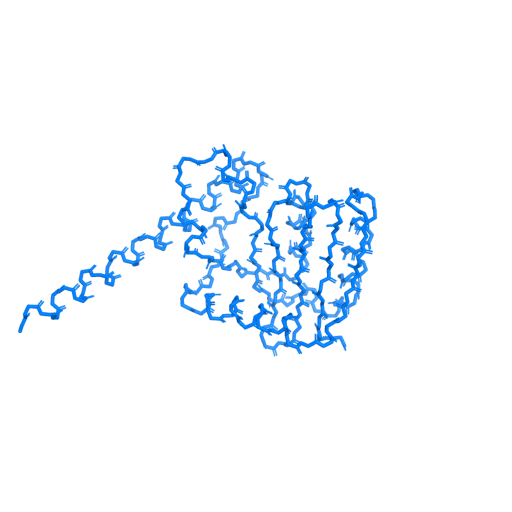127 SER A O 1
ATOM 1082 N N . LYS A 1 128 ? 1.413 6.520 -7.511 1.00 95.00 128 LYS A N 1
ATOM 1083 C CA . LYS A 1 128 ? 2.663 6.490 -8.287 1.00 95.00 128 LYS A CA 1
ATOM 1084 C C . LYS A 1 128 ? 3.712 7.428 -7.700 1.00 95.00 128 LYS A C 1
ATOM 1086 O O . LYS A 1 128 ? 4.846 7.013 -7.464 1.00 95.00 128 LYS A O 1
ATOM 1091 N N . ASP A 1 129 ? 3.319 8.666 -7.416 1.00 91.06 129 ASP A N 1
ATOM 1092 C CA . ASP A 1 129 ? 4.222 9.688 -6.883 1.00 91.06 129 ASP A CA 1
ATOM 1093 C C . ASP A 1 129 ? 4.709 9.324 -5.476 1.00 91.06 129 ASP A C 1
ATOM 1095 O O . ASP A 1 129 ? 5.881 9.518 -5.138 1.00 91.06 129 ASP A O 1
ATOM 1099 N N . LEU A 1 130 ? 3.827 8.737 -4.659 1.00 94.50 130 LEU A N 1
ATOM 1100 C CA . LEU A 1 130 ? 4.186 8.248 -3.328 1.00 94.50 130 LEU A CA 1
ATOM 1101 C C . LEU A 1 130 ? 5.169 7.078 -3.400 1.00 94.50 130 LEU A C 1
ATOM 1103 O O . LEU A 1 130 ? 6.134 7.047 -2.636 1.00 94.50 130 LEU A O 1
ATOM 1107 N N . ILE A 1 131 ? 4.961 6.142 -4.328 1.00 94.25 131 ILE A N 1
ATOM 1108 C CA . ILE A 1 131 ? 5.871 5.014 -4.552 1.00 94.25 131 ILE A CA 1
ATOM 1109 C C . ILE A 1 131 ? 7.249 5.530 -4.939 1.00 94.25 131 ILE A C 1
ATOM 1111 O O . ILE A 1 131 ? 8.225 5.132 -4.315 1.00 94.25 131 ILE A O 1
ATOM 1115 N N . ILE A 1 132 ? 7.341 6.446 -5.905 1.00 90.75 132 ILE A N 1
ATOM 1116 C CA . ILE A 1 132 ? 8.628 6.981 -6.373 1.00 90.75 132 ILE A CA 1
ATOM 1117 C C . ILE A 1 132 ? 9.417 7.633 -5.227 1.00 90.75 132 ILE A C 1
ATOM 1119 O O . ILE A 1 132 ? 10.637 7.494 -5.159 1.00 90.75 132 ILE A O 1
ATOM 1123 N N . LYS A 1 133 ? 8.737 8.308 -4.294 1.00 89.81 133 LYS A N 1
ATOM 1124 C CA . LYS A 1 133 ? 9.378 8.880 -3.100 1.00 89.81 133 LYS A CA 1
ATOM 1125 C C . LYS A 1 133 ? 9.834 7.813 -2.099 1.00 89.81 133 LYS A C 1
ATOM 1127 O O . LYS A 1 133 ? 10.921 7.933 -1.537 1.00 89.81 133 LYS A O 1
ATOM 1132 N N . LEU A 1 134 ? 9.010 6.796 -1.850 1.00 89.81 134 LEU A N 1
ATOM 1133 C CA . LEU A 1 134 ? 9.266 5.783 -0.819 1.00 89.81 134 LEU A CA 1
ATOM 1134 C C . LEU A 1 134 ? 10.237 4.689 -1.272 1.00 89.81 134 LEU A C 1
ATOM 1136 O O . LEU A 1 134 ? 10.996 4.171 -0.457 1.00 89.81 134 LEU A O 1
ATOM 1140 N N . MET A 1 135 ? 10.255 4.367 -2.565 1.00 86.50 135 MET A N 1
ATOM 1141 C CA . MET A 1 135 ? 11.024 3.255 -3.124 1.00 86.50 135 MET A CA 1
ATOM 1142 C C . MET A 1 135 ? 12.539 3.412 -2.973 1.00 86.50 135 MET A C 1
ATOM 1144 O O . MET A 1 135 ? 13.249 2.459 -3.236 1.00 86.50 135 MET A O 1
ATOM 1148 N N . LEU A 1 136 ? 13.048 4.604 -2.638 1.00 80.12 136 LEU A N 1
ATOM 1149 C CA . LEU A 1 136 ? 14.486 4.864 -2.516 1.00 80.12 136 LEU A CA 1
ATOM 1150 C C . LEU A 1 136 ? 15.057 4.387 -1.178 1.00 80.12 136 LEU A C 1
ATOM 1152 O O . LEU A 1 136 ? 16.226 4.012 -1.115 1.00 80.12 136 LEU A O 1
ATOM 1156 N N . GLU A 1 137 ? 14.239 4.367 -0.127 1.00 78.44 137 GLU A N 1
ATOM 1157 C CA . GLU A 1 137 ? 14.629 3.951 1.226 1.00 78.44 137 GLU A CA 1
ATOM 1158 C C . GLU A 1 137 ? 13.838 2.714 1.687 1.00 78.44 137 GLU A C 1
ATOM 1160 O O . GLU A 1 137 ? 13.661 2.490 2.888 1.00 78.44 137 GLU A O 1
ATOM 1165 N N . MET A 1 138 ? 13.330 1.928 0.734 1.00 80.00 138 MET A N 1
ATOM 1166 C CA . MET A 1 138 ? 12.438 0.812 1.012 1.00 80.00 138 MET A CA 1
ATOM 1167 C C . MET A 1 138 ? 13.181 -0.321 1.729 1.00 80.00 138 MET A C 1
ATOM 1169 O O . MET A 1 138 ? 14.248 -0.759 1.304 1.00 80.00 138 MET A O 1
ATOM 1173 N N . GLN A 1 139 ? 12.610 -0.782 2.842 1.00 78.38 139 GLN A N 1
ATOM 1174 C CA . GLN A 1 139 ? 13.143 -1.886 3.656 1.00 78.38 139 GLN A CA 1
ATOM 1175 C C . GLN A 1 139 ? 12.067 -2.925 4.017 1.00 78.38 139 GLN A C 1
ATOM 1177 O O . GLN A 1 139 ? 12.349 -3.907 4.700 1.00 78.38 139 GLN A O 1
ATOM 1182 N N . ASP A 1 140 ? 10.832 -2.689 3.585 1.00 83.06 140 ASP A N 1
ATOM 1183 C CA . ASP A 1 140 ? 9.678 -3.577 3.657 1.00 83.06 140 ASP A CA 1
ATOM 1184 C C . ASP A 1 140 ? 8.831 -3.410 2.398 1.00 83.06 140 ASP A C 1
ATOM 1186 O O . ASP A 1 140 ? 9.134 -2.596 1.531 1.00 83.06 140 ASP A O 1
ATOM 1190 N N . ASP A 1 141 ? 7.766 -4.196 2.294 1.00 90.69 141 ASP A N 1
ATOM 1191 C CA . ASP A 1 141 ? 6.929 -4.172 1.107 1.00 90.69 141 ASP A CA 1
ATOM 1192 C C . ASP A 1 141 ? 6.048 -2.922 1.052 1.00 90.69 141 ASP A C 1
ATOM 1194 O O . ASP A 1 141 ? 5.460 -2.494 2.051 1.00 90.69 141 ASP A O 1
ATOM 1198 N N . LEU A 1 142 ? 5.859 -2.416 -0.159 1.00 93.62 142 LEU A N 1
ATOM 1199 C CA . LEU A 1 142 ? 4.798 -1.481 -0.497 1.00 93.62 142 LEU A CA 1
ATOM 1200 C C . LEU A 1 142 ? 3.699 -2.235 -1.245 1.00 93.62 142 LEU A C 1
ATOM 1202 O O . LEU A 1 142 ? 3.981 -3.032 -2.139 1.00 93.62 142 LEU A O 1
ATOM 1206 N N . VAL A 1 143 ? 2.435 -1.961 -0.917 1.00 96.25 143 VAL A N 1
ATOM 1207 C CA . VAL A 1 143 ? 1.286 -2.644 -1.534 1.00 96.25 143 VAL A CA 1
ATOM 1208 C C . VAL A 1 143 ? 0.305 -1.637 -2.117 1.00 96.25 143 VAL A C 1
ATOM 1210 O O . VAL A 1 143 ? -0.087 -0.683 -1.445 1.00 96.25 143 VAL A O 1
ATOM 1213 N N . VAL A 1 144 ? -0.160 -1.902 -3.336 1.00 97.75 144 VAL A N 1
ATOM 1214 C CA . VAL A 1 144 ? -1.296 -1.215 -3.957 1.00 97.75 144 VAL A CA 1
ATOM 1215 C C . VAL A 1 144 ? -2.321 -2.249 -4.380 1.00 97.75 144 VAL A C 1
ATOM 1217 O O . VAL A 1 144 ? -1.994 -3.195 -5.092 1.00 97.75 144 VAL A O 1
ATOM 1220 N N . VAL A 1 145 ? -3.571 -2.085 -3.956 1.00 97.50 145 VAL A N 1
ATOM 1221 C CA . VAL A 1 145 ? -4.639 -3.031 -4.297 1.00 97.50 145 VAL A CA 1
ATOM 1222 C C . VAL A 1 145 ? -5.973 -2.327 -4.508 1.00 97.50 145 VAL A C 1
ATOM 1224 O O . VAL A 1 145 ? -6.330 -1.406 -3.777 1.00 97.50 145 VAL A O 1
ATOM 1227 N N . SER A 1 146 ? -6.730 -2.791 -5.498 1.00 96.12 146 SER A N 1
ATOM 1228 C CA . SER A 1 146 ? -8.158 -2.526 -5.635 1.00 96.12 146 SER A CA 1
ATOM 1229 C C . SER A 1 146 ? -8.908 -3.847 -5.496 1.00 96.12 146 SER A C 1
ATOM 1231 O O . SER A 1 146 ? -8.840 -4.701 -6.378 1.00 96.12 146 SER A O 1
ATOM 1233 N N . GLU A 1 147 ? -9.624 -4.030 -4.385 1.00 90.94 147 GLU A N 1
ATOM 1234 C CA . GLU A 1 147 ? -10.450 -5.230 -4.185 1.00 90.94 147 GLU A CA 1
ATOM 1235 C C . GLU A 1 147 ? -11.650 -5.246 -5.144 1.00 90.94 147 GLU A C 1
ATOM 1237 O O . GLU A 1 147 ? -12.005 -6.301 -5.659 1.00 90.94 147 GLU A O 1
ATOM 1242 N N . GLU A 1 148 ? -12.246 -4.079 -5.419 1.00 91.31 148 GLU A N 1
ATOM 1243 C CA . GLU A 1 148 ? -13.398 -3.946 -6.322 1.00 91.31 148 GLU A CA 1
ATOM 1244 C C . GLU A 1 148 ? -13.040 -4.340 -7.757 1.00 91.31 148 GLU A C 1
ATOM 1246 O O . GLU A 1 148 ? -13.785 -5.065 -8.414 1.00 91.31 148 GLU A O 1
ATOM 1251 N N . LEU A 1 149 ? -11.874 -3.895 -8.227 1.00 92.62 149 LEU A N 1
ATOM 1252 C CA . LEU A 1 149 ? -11.405 -4.140 -9.590 1.00 92.62 149 LEU A CA 1
ATOM 1253 C C . LEU A 1 149 ? -10.502 -5.381 -9.686 1.00 92.62 149 LEU A C 1
ATOM 1255 O O . LEU A 1 149 ? -10.052 -5.732 -10.773 1.00 92.62 149 LEU A O 1
ATOM 1259 N N . ASN A 1 150 ? -10.258 -6.062 -8.560 1.00 92.62 150 ASN A N 1
ATOM 1260 C CA . ASN A 1 150 ? -9.458 -7.282 -8.439 1.00 92.62 150 ASN A CA 1
ATOM 1261 C C . ASN A 1 150 ? -8.065 -7.191 -9.094 1.00 92.62 150 ASN A C 1
ATOM 1263 O O . ASN A 1 150 ? -7.582 -8.156 -9.695 1.00 92.62 150 ASN A O 1
ATOM 1267 N N . PHE A 1 151 ? -7.397 -6.048 -8.941 1.00 94.69 151 PHE A N 1
ATOM 1268 C CA . PHE A 1 151 ? -6.015 -5.858 -9.374 1.00 94.69 151 PHE A CA 1
ATOM 1269 C C . PHE A 1 151 ? -5.150 -5.329 -8.239 1.00 94.69 151 PHE A C 1
ATOM 1271 O O . PHE A 1 151 ? -5.638 -4.803 -7.235 1.00 94.69 151 PHE A O 1
ATOM 1278 N N . GLY A 1 152 ? -3.845 -5.467 -8.406 1.00 95.81 152 GLY A N 1
ATOM 1279 C CA . GLY A 1 152 ? -2.890 -4.885 -7.486 1.00 95.81 152 GLY A CA 1
ATOM 1280 C C . GLY A 1 152 ? -1.469 -5.289 -7.803 1.00 95.81 152 GLY A C 1
ATOM 1281 O O . GLY A 1 152 ? -1.199 -6.046 -8.742 1.00 95.81 152 GLY A O 1
ATOM 1282 N N . PHE A 1 153 ? -0.563 -4.739 -7.011 1.00 96.44 153 PHE A N 1
ATOM 1283 C CA . PHE A 1 153 ? 0.834 -5.099 -7.038 1.00 96.44 153 PHE A CA 1
ATOM 1284 C C . PHE A 1 153 ? 1.494 -4.903 -5.674 1.00 96.44 153 PHE A C 1
ATOM 1286 O O . PHE A 1 153 ? 1.052 -4.099 -4.847 1.00 96.44 153 PHE A O 1
ATOM 1293 N N . VAL A 1 154 ? 2.568 -5.652 -5.458 1.00 95.56 154 VAL A N 1
ATOM 1294 C CA . VAL A 1 154 ? 3.461 -5.537 -4.311 1.00 95.56 154 VAL A CA 1
ATOM 1295 C C . VAL A 1 154 ? 4.864 -5.279 -4.821 1.00 95.56 154 VAL A C 1
ATOM 1297 O O . VAL A 1 154 ? 5.336 -5.974 -5.715 1.00 95.56 154 VAL A O 1
ATOM 1300 N N . LEU A 1 155 ? 5.496 -4.254 -4.266 1.00 94.62 155 LEU A N 1
ATOM 1301 C CA . LEU A 1 155 ? 6.900 -3.934 -4.463 1.00 94.62 155 LEU A CA 1
ATOM 1302 C C . LEU A 1 155 ? 7.640 -4.436 -3.222 1.00 94.62 155 LEU A C 1
ATOM 1304 O O . LEU A 1 155 ? 7.347 -3.963 -2.124 1.00 94.62 155 LEU A O 1
ATOM 1308 N N . SER A 1 156 ? 8.584 -5.358 -3.381 1.00 91.56 156 SER A N 1
ATOM 1309 C CA . SER A 1 156 ? 9.385 -5.928 -2.288 1.00 91.56 156 SER A CA 1
ATOM 1310 C C . SER A 1 156 ? 10.884 -5.823 -2.588 1.00 91.56 156 SER A C 1
ATOM 1312 O O . SER A 1 156 ? 11.295 -5.894 -3.749 1.00 91.56 156 SER A O 1
ATOM 1314 N N . VAL A 1 157 ? 11.708 -5.617 -1.552 1.00 86.75 157 VAL A N 1
ATOM 1315 C CA . VAL A 1 157 ? 13.182 -5.685 -1.645 1.00 86.75 157 VAL A CA 1
ATOM 1316 C C . VAL A 1 157 ? 13.656 -6.961 -0.970 1.00 86.75 157 VAL A C 1
ATOM 1318 O O . VAL A 1 157 ? 13.261 -7.232 0.165 1.00 86.75 157 VAL A O 1
ATOM 1321 N N . ASP A 1 158 ? 14.526 -7.720 -1.632 1.00 80.69 158 ASP A N 1
ATOM 1322 C CA . ASP A 1 158 ? 15.191 -8.869 -1.021 1.00 80.69 158 ASP A CA 1
ATOM 1323 C C . ASP A 1 158 ? 16.569 -8.527 -0.422 1.00 80.69 158 ASP A C 1
ATOM 1325 O O . ASP A 1 158 ? 17.120 -7.434 -0.577 1.00 80.69 158 ASP A O 1
ATOM 1329 N N . GLU A 1 159 ? 17.149 -9.493 0.290 1.00 69.31 159 GLU A N 1
ATOM 1330 C CA . GLU A 1 159 ? 18.444 -9.357 0.968 1.00 69.31 159 GLU A CA 1
ATOM 1331 C C . GLU A 1 159 ? 19.636 -9.12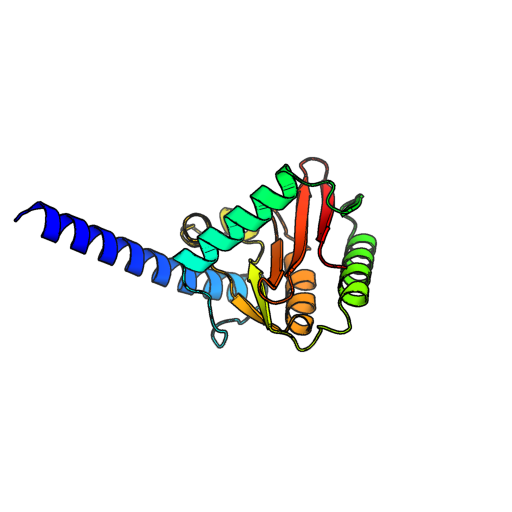6 0.019 1.00 69.31 159 GLU A C 1
ATOM 1333 O O . GLU A 1 159 ? 20.702 -8.689 0.460 1.00 69.31 159 GLU A O 1
ATOM 1338 N N . TYR A 1 160 ? 19.460 -9.363 -1.283 1.00 70.00 160 TYR A N 1
ATOM 1339 C CA . TYR A 1 160 ? 20.483 -9.198 -2.315 1.00 70.00 160 TYR A CA 1
ATOM 1340 C C . TYR A 1 160 ? 20.326 -7.896 -3.100 1.00 70.00 160 TYR A C 1
ATOM 1342 O O . TYR A 1 160 ? 20.970 -7.725 -4.137 1.00 70.00 160 TYR A O 1
ATOM 1350 N N . SER A 1 161 ? 19.509 -6.961 -2.600 1.00 78.62 161 SER A N 1
ATOM 1351 C CA . SER A 1 161 ? 19.196 -5.711 -3.298 1.00 78.62 161 SER A CA 1
ATOM 1352 C C . SER A 1 161 ? 18.594 -5.966 -4.683 1.00 78.62 161 SER A C 1
ATOM 1354 O O . SER A 1 161 ? 18.893 -5.243 -5.633 1.00 78.62 161 SER A O 1
ATOM 1356 N N . TYR A 1 162 ? 17.760 -6.996 -4.826 1.00 86.62 162 TYR A N 1
ATOM 1357 C CA . TYR A 1 162 ? 16.817 -7.085 -5.932 1.00 86.62 162 TYR A CA 1
ATOM 1358 C C . TYR A 1 162 ? 15.465 -6.554 -5.485 1.00 86.62 162 TYR A C 1
ATOM 1360 O O . TYR A 1 162 ? 15.041 -6.710 -4.340 1.00 86.62 162 TYR A O 1
ATOM 1368 N N . VAL A 1 163 ? 14.785 -5.920 -6.429 1.00 90.00 163 VAL A N 1
ATOM 1369 C CA . VAL A 1 163 ? 13.391 -5.536 -6.295 1.00 90.00 163 VAL A CA 1
ATOM 1370 C C . VAL A 1 163 ? 12.553 -6.533 -7.066 1.00 90.00 163 VAL A C 1
ATOM 1372 O O . VAL A 1 163 ? 12.846 -6.824 -8.230 1.00 90.00 163 VAL A O 1
ATOM 1375 N N . THR A 1 164 ? 11.492 -7.012 -6.429 1.00 92.94 164 THR A N 1
ATOM 1376 C CA . THR A 1 164 ? 10.453 -7.794 -7.088 1.00 92.94 164 THR A CA 1
ATOM 1377 C C . THR A 1 164 ? 9.163 -6.985 -7.108 1.00 92.94 164 THR A C 1
ATOM 1379 O O . THR A 1 164 ? 8.752 -6.425 -6.093 1.00 92.94 164 THR A O 1
ATOM 1382 N N . ILE A 1 165 ? 8.528 -6.904 -8.278 1.00 94.50 165 ILE A N 1
ATOM 1383 C CA . ILE A 1 165 ? 7.157 -6.418 -8.416 1.00 94.50 165 ILE A CA 1
ATOM 1384 C C . ILE A 1 165 ? 6.263 -7.591 -8.763 1.00 94.50 165 ILE A C 1
ATOM 1386 O O . ILE A 1 165 ? 6.312 -8.093 -9.884 1.00 94.50 165 ILE A O 1
ATOM 1390 N N . GLU A 1 166 ? 5.434 -8.000 -7.815 1.00 95.38 166 GLU A N 1
ATOM 1391 C CA . GLU A 1 166 ? 4.428 -9.051 -7.964 1.00 95.38 166 GLU A CA 1
ATOM 1392 C C . GLU A 1 166 ? 3.086 -8.398 -8.281 1.00 95.38 166 GLU A C 1
ATOM 1394 O O . GLU A 1 166 ? 2.625 -7.567 -7.506 1.00 95.38 166 GLU A O 1
ATOM 1399 N N . TYR A 1 167 ? 2.443 -8.735 -9.401 1.00 95.31 167 TYR A N 1
ATOM 1400 C CA . TYR A 1 167 ? 1.242 -8.030 -9.866 1.00 95.31 167 TYR A CA 1
ATOM 1401 C C . TYR A 1 167 ? 0.181 -8.952 -10.487 1.00 95.31 167 TYR A C 1
ATOM 1403 O O . TYR A 1 167 ? 0.478 -10.025 -11.019 1.00 95.31 167 TYR A O 1
ATOM 1411 N N . TRP A 1 168 ? -1.087 -8.535 -10.425 1.00 94.62 168 TRP A N 1
ATOM 1412 C CA . TRP A 1 168 ? -2.241 -9.317 -10.891 1.00 94.62 168 TRP A CA 1
ATOM 1413 C C . TRP A 1 168 ? -3.412 -8.437 -11.346 1.00 94.62 168 TRP A C 1
ATOM 1415 O O . TRP A 1 168 ? -3.522 -7.288 -10.938 1.00 94.62 168 TRP A O 1
ATOM 1425 N N . GLY A 1 169 ? -4.353 -9.021 -12.097 1.00 89.56 169 GLY A N 1
ATOM 1426 C CA . GLY A 1 169 ? -5.574 -8.323 -12.531 1.00 89.56 169 GLY A CA 1
ATOM 1427 C C . GLY A 1 169 ? -5.385 -7.486 -13.798 1.00 89.56 169 GLY A C 1
ATOM 1428 O O . GLY A 1 169 ? -5.948 -6.403 -13.909 1.00 89.56 169 GLY A O 1
ATOM 1429 N N . ILE A 1 170 ? -4.568 -8.001 -14.721 1.00 76.19 170 ILE A N 1
ATOM 1430 C CA . ILE A 1 170 ? -4.334 -7.474 -16.074 1.00 76.19 170 ILE A CA 1
ATOM 1431 C C . ILE A 1 170 ? -5.111 -8.313 -17.075 1.00 76.19 170 ILE A C 1
ATOM 1433 O O . ILE A 1 170 ? -4.979 -9.558 -16.971 1.00 76.19 170 ILE A O 1
#

Sequence (170 aa):
MIDNKKTQLEKLLKNNKVKLAKRQLIRDLIKYHDIDVSGKEFVDYQTSEEVRKRVYNRIRRDQIKAIQSPYDVKTLISNIEFIFDMYKHNEDKVVWFYPSTYGFRIRSSDQLYLEYPLAISLQLSESKDLIIKLMLEMQDDLVVVSEELNFGFVLSVDEYSYVTIEYWGI

pLDDT: mean 88.66, std 9.71, range [54.34, 98.12]

Radius of gyration: 16.84 Å; chains: 1; bounding box: 40×35×53 Å

Foldseek 3Di:
DVVVVVVVVVVVVVVVLLVVLVVVVQVLCCVPQVDHCVVFDKDDQVVQVVVVVVVVVDVVPDPFDKDKDALDLVVVLVVLVVVCVVVVVQQAPKKWKFAQCCLCVVVDPDNSCVVRTMTTIDGNNVVSVRCSRRSNSHPAKIWIDDPPLGWIWIWGADPRRMIMIGIDND

Organism: NCBI:txid311194

Secondary structure (DSSP, 8-state):
-HHHHHHHHHHHHHHHHHHHHHHHHHHHHHHHH----TTSEE--HHHHHHHHHHHHHHHHHS--EEEEEES-HHHHHHHHHHHHHHTGGGTTSEEEEE---GGGTTT-S--HHHHS--PEEEEHHHHHHHHHHHTTS--S-EEEEETTTTEEEEEEE-TTSEEEEEEE--